Protein AF-A0A7K1BRP2-F1 (afdb_monomer)

Mean predicted aligned error: 4.49 Å

Structure (mmCIF, N/CA/C/O backbone):
data_AF-A0A7K1BRP2-F1
#
_entry.id   AF-A0A7K1BRP2-F1
#
loop_
_atom_site.group_PDB
_atom_site.id
_atom_site.type_symbol
_atom_site.label_atom_id
_atom_site.label_alt_id
_atom_site.label_comp_id
_atom_site.label_asym_id
_atom_site.label_entity_id
_atom_site.label_seq_id
_atom_site.pdbx_PDB_ins_code
_atom_site.Cartn_x
_atom_site.Cartn_y
_atom_site.Cartn_z
_atom_site.occupancy
_atom_site.B_iso_or_equiv
_atom_site.auth_seq_id
_atom_site.auth_comp_id
_atom_site.auth_asym_id
_atom_site.auth_atom_id
_atom_site.pdbx_PDB_model_num
ATOM 1 N N . MET A 1 1 ? 20.023 3.145 -24.879 1.00 71.62 1 MET A N 1
ATOM 2 C CA . MET A 1 1 ? 20.267 2.196 -23.766 1.00 71.62 1 MET A CA 1
ATOM 3 C C . MET A 1 1 ? 19.728 0.830 -24.163 1.00 71.62 1 MET A C 1
ATOM 5 O O . MET A 1 1 ? 18.589 0.766 -24.613 1.00 71.62 1 MET A O 1
ATOM 9 N N . LYS A 1 2 ? 20.528 -0.238 -24.052 1.00 86.88 2 LYS A N 1
ATOM 10 C CA . LYS A 1 2 ? 20.071 -1.610 -24.327 1.00 86.88 2 LYS A CA 1
ATOM 11 C C . LYS A 1 2 ? 19.301 -2.129 -23.111 1.00 86.88 2 LYS A C 1
ATOM 13 O O . LYS A 1 2 ? 19.801 -2.031 -21.993 1.00 86.88 2 LYS A O 1
ATOM 18 N N . LYS A 1 3 ? 18.094 -2.660 -23.326 1.00 89.56 3 LYS A N 1
ATOM 19 C CA . LYS A 1 3 ? 17.259 -3.222 -22.256 1.00 89.56 3 LYS A CA 1
ATOM 20 C C . LYS A 1 3 ? 17.964 -4.418 -21.598 1.00 89.56 3 LYS A C 1
ATOM 22 O O . LYS A 1 3 ? 18.356 -5.331 -22.326 1.00 89.56 3 LYS A O 1
ATOM 27 N N . PRO A 1 4 ? 18.107 -4.442 -20.260 1.00 92.12 4 PRO A N 1
ATOM 28 C CA . PRO A 1 4 ? 18.638 -5.59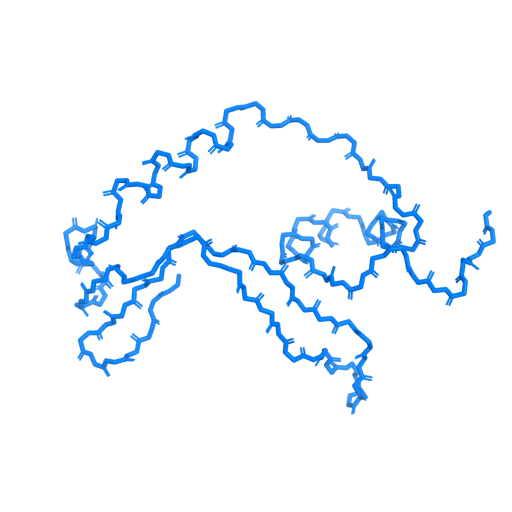6 -19.546 1.00 92.12 4 PRO A CA 1
ATOM 29 C C . PRO A 1 4 ? 17.765 -6.841 -19.738 1.00 92.12 4 PRO A C 1
ATOM 31 O O . PRO A 1 4 ? 16.561 -6.739 -19.969 1.00 92.12 4 PRO A O 1
ATOM 34 N N . ILE A 1 5 ? 18.365 -8.026 -19.598 1.00 93.06 5 ILE A N 1
ATOM 35 C CA . ILE A 1 5 ? 17.652 -9.314 -19.704 1.00 93.06 5 ILE A CA 1
ATOM 36 C C . ILE A 1 5 ? 16.655 -9.483 -18.545 1.00 93.06 5 ILE A C 1
ATOM 38 O O . ILE A 1 5 ? 15.559 -10.011 -18.727 1.00 93.06 5 ILE A O 1
ATOM 42 N N . LYS A 1 6 ? 17.018 -9.003 -17.351 1.00 94.00 6 LYS A N 1
ATOM 43 C CA . LYS A 1 6 ? 16.179 -9.022 -16.148 1.00 94.00 6 LYS A CA 1
ATOM 44 C C . LYS A 1 6 ? 15.937 -7.591 -15.662 1.00 94.00 6 LYS A C 1
ATOM 46 O O . LYS A 1 6 ? 16.846 -6.771 -15.779 1.00 94.00 6 LYS A O 1
ATOM 51 N N . PRO A 1 7 ? 14.743 -7.275 -15.134 1.00 94.81 7 PRO A N 1
ATOM 52 C CA . PRO A 1 7 ? 14.509 -5.974 -14.529 1.00 94.81 7 PRO A CA 1
ATOM 53 C C . PRO A 1 7 ? 15.393 -5.794 -13.290 1.00 94.81 7 PRO A C 1
ATOM 55 O O . PRO A 1 7 ? 15.756 -6.763 -12.628 1.00 94.81 7 PRO A O 1
ATOM 58 N N . ALA A 1 8 ? 15.706 -4.546 -12.957 1.00 94.94 8 ALA A N 1
ATOM 59 C CA . ALA A 1 8 ? 16.486 -4.204 -11.772 1.00 94.94 8 ALA A CA 1
ATOM 60 C C . ALA A 1 8 ? 15.675 -4.284 -10.464 1.00 94.94 8 ALA A C 1
ATOM 62 O O . ALA A 1 8 ? 16.245 -4.218 -9.376 1.00 94.94 8 ALA A O 1
ATOM 63 N N . ARG A 1 9 ? 14.345 -4.382 -10.562 1.00 93.88 9 ARG A N 1
ATOM 64 C CA . ARG A 1 9 ? 13.418 -4.580 -9.442 1.00 93.88 9 ARG A CA 1
ATOM 65 C C . ARG A 1 9 ? 12.504 -5.764 -9.731 1.00 93.88 9 ARG A C 1
ATOM 67 O O . ARG A 1 9 ? 12.163 -6.003 -10.885 1.00 93.88 9 ARG A O 1
ATOM 74 N N . GLU A 1 10 ? 12.080 -6.458 -8.680 1.00 91.50 10 GLU A N 1
ATOM 75 C CA . GLU A 1 10 ? 11.209 -7.641 -8.781 1.00 91.50 10 GLU A CA 1
ATOM 76 C C . GLU A 1 10 ? 9.765 -7.366 -8.347 1.00 91.50 10 GLU A C 1
ATOM 78 O O . GLU A 1 10 ? 8.832 -7.978 -8.863 1.00 91.50 10 GLU A O 1
ATOM 83 N N . ASN A 1 11 ? 9.575 -6.425 -7.418 1.00 95.62 11 ASN A N 1
ATOM 84 C CA . ASN A 1 11 ? 8.269 -6.101 -6.852 1.00 95.62 11 ASN A CA 1
ATOM 85 C C . ASN A 1 11 ? 7.907 -4.644 -7.128 1.00 95.62 11 ASN 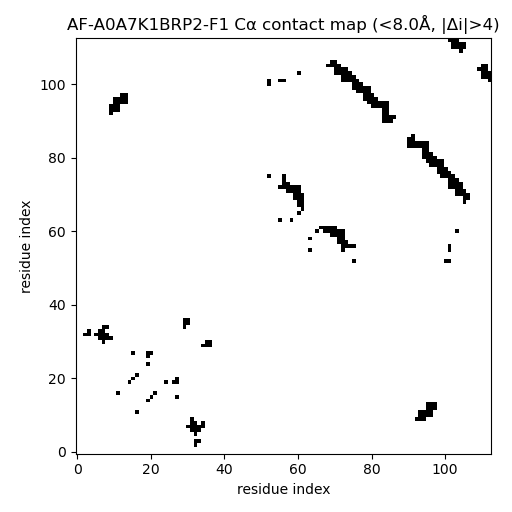A C 1
ATOM 87 O O . ASN A 1 11 ? 8.770 -3.764 -7.067 1.00 95.62 11 ASN A O 1
ATOM 91 N N . ILE A 1 12 ? 6.627 -4.418 -7.406 1.00 95.06 12 ILE A N 1
ATOM 92 C CA . ILE A 1 12 ? 6.018 -3.117 -7.635 1.00 95.06 12 ILE A CA 1
ATOM 93 C C . ILE A 1 12 ? 5.527 -2.548 -6.304 1.00 95.06 12 ILE A C 1
ATOM 95 O O . ILE A 1 12 ? 4.744 -3.194 -5.613 1.00 95.06 12 ILE A O 1
ATOM 99 N N . SER A 1 13 ? 5.965 -1.345 -5.933 1.00 94.00 13 SER A N 1
ATOM 100 C CA . SER A 1 13 ? 5.391 -0.657 -4.768 1.00 94.00 13 SER A CA 1
ATOM 101 C C . SER A 1 13 ? 4.001 -0.101 -5.103 1.00 94.00 13 SER A C 1
ATOM 103 O O . SER A 1 13 ? 3.872 0.505 -6.169 1.00 94.00 13 SER A O 1
ATOM 105 N N . PRO A 1 14 ? 2.990 -0.194 -4.220 1.00 92.81 14 PRO A N 1
ATOM 106 C CA . PRO A 1 14 ? 1.667 0.396 -4.453 1.00 92.81 14 PRO A CA 1
ATOM 107 C C . PRO A 1 14 ? 1.711 1.873 -4.874 1.00 92.81 14 PRO A C 1
ATOM 109 O O . PRO A 1 14 ? 1.078 2.252 -5.856 1.00 92.81 14 PRO A O 1
ATOM 112 N N . SER A 1 15 ? 2.551 2.684 -4.223 1.00 88.38 15 SER A N 1
ATOM 113 C CA . SER A 1 15 ? 2.716 4.118 -4.513 1.00 88.38 15 SER A CA 1
ATOM 114 C C . SER A 1 15 ? 3.190 4.407 -5.944 1.00 88.38 15 SER A C 1
ATOM 116 O O . SER A 1 15 ? 2.929 5.473 -6.497 1.00 88.38 15 SER A O 1
ATOM 118 N N . ASP A 1 16 ? 3.876 3.456 -6.581 1.00 91.88 16 ASP A N 1
ATOM 119 C CA . ASP A 1 16 ? 4.277 3.588 -7.982 1.00 91.88 16 ASP A CA 1
ATOM 120 C C . ASP A 1 16 ? 3.100 3.394 -8.943 1.00 91.88 16 ASP A C 1
ATOM 122 O O . ASP A 1 16 ? 3.111 3.972 -10.027 1.00 91.88 16 ASP A O 1
ATOM 126 N N . LEU A 1 17 ? 2.092 2.599 -8.567 1.00 89.50 17 LEU A N 1
ATOM 127 C CA . LEU A 1 17 ? 0.877 2.402 -9.363 1.00 89.50 17 LEU A CA 1
ATOM 128 C C . LEU A 1 17 ? -0.098 3.576 -9.235 1.00 89.50 17 LEU A C 1
ATOM 130 O O . LEU A 1 17 ? -0.889 3.793 -10.148 1.00 89.50 17 LEU A O 1
ATOM 134 N N . THR A 1 18 ? -0.021 4.348 -8.150 1.00 84.19 18 THR A N 1
ATOM 135 C CA . THR A 1 18 ? -0.835 5.552 -7.951 1.00 84.19 18 THR A CA 1
ATOM 136 C C . THR A 1 18 ? -0.119 6.797 -8.467 1.00 84.19 18 THR A C 1
ATOM 138 O O . THR A 1 18 ? -0.552 7.387 -9.454 1.00 84.19 18 THR A O 1
ATOM 141 N N . PHE A 1 19 ? 1.013 7.178 -7.874 1.00 82.38 19 PHE A N 1
ATOM 142 C CA . PHE A 1 19 ? 1.711 8.431 -8.185 1.00 82.38 19 PHE A CA 1
ATOM 143 C C . PHE A 1 19 ? 2.638 8.300 -9.397 1.00 82.38 19 PHE A C 1
ATOM 145 O O . PHE A 1 19 ? 2.657 9.156 -10.282 1.00 82.38 19 PHE A O 1
ATOM 152 N N . GLY A 1 20 ? 3.404 7.209 -9.473 1.00 84.56 20 GLY A N 1
ATOM 153 C CA . GLY A 1 20 ? 4.374 7.008 -10.553 1.00 84.56 20 GLY A CA 1
ATOM 154 C C . GLY A 1 20 ? 3.705 6.810 -11.916 1.00 84.56 20 GLY A C 1
ATOM 155 O O . GLY A 1 20 ? 4.071 7.456 -12.901 1.00 84.56 20 GLY A O 1
ATOM 156 N N . LEU A 1 21 ? 2.707 5.927 -11.968 1.00 87.44 21 LEU A N 1
ATOM 157 C CA . LEU A 1 21 ? 1.993 5.553 -13.186 1.00 87.44 21 LEU A CA 1
ATOM 158 C C . LEU A 1 21 ? 1.150 6.702 -13.750 1.00 87.44 21 LEU A C 1
ATOM 160 O O . LEU A 1 21 ? 1.123 6.870 -14.971 1.00 87.44 21 LEU A O 1
ATOM 164 N N . SER A 1 22 ? 0.493 7.478 -12.880 1.00 86.81 22 SER A N 1
ATOM 165 C CA . SER A 1 22 ? -0.296 8.652 -13.278 1.00 86.81 22 SER A CA 1
ATOM 166 C C . SER A 1 22 ? 0.583 9.778 -13.820 1.00 86.81 22 SER A C 1
ATOM 168 O O . SER A 1 22 ? 0.206 10.424 -14.792 1.00 86.81 22 SER A O 1
ATOM 170 N N . THR A 1 23 ? 1.783 9.960 -13.260 1.00 86.88 23 THR A N 1
ATOM 171 C CA . THR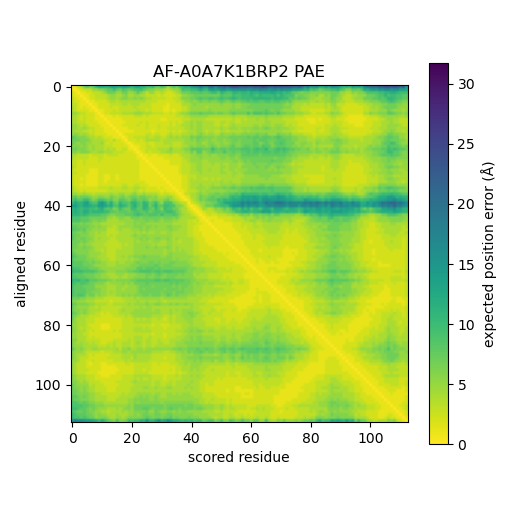 A 1 23 ? 2.701 11.028 -13.674 1.00 86.88 23 THR A CA 1
ATOM 172 C C . THR A 1 23 ? 3.473 10.676 -14.949 1.00 86.88 23 THR A C 1
ATOM 174 O O . THR A 1 23 ? 3.515 11.459 -15.894 1.00 86.88 23 THR A O 1
ATOM 177 N N . CYS A 1 24 ? 4.139 9.513 -14.997 1.00 88.94 24 CYS A N 1
ATOM 178 C CA . CYS A 1 24 ? 5.019 9.160 -16.115 1.00 88.94 24 CYS A CA 1
ATOM 179 C C . CYS A 1 24 ? 5.247 7.644 -16.246 1.00 88.94 24 CYS A C 1
ATOM 181 O O . CYS A 1 24 ? 6.164 7.061 -15.657 1.00 88.94 24 CYS A O 1
ATOM 183 N N . LYS A 1 25 ? 4.488 7.004 -17.146 1.00 92.19 25 LYS A N 1
ATOM 184 C CA . LYS A 1 25 ? 4.604 5.563 -17.457 1.00 92.19 25 LYS A CA 1
ATOM 185 C C . LYS A 1 25 ? 6.016 5.151 -17.900 1.00 92.19 25 LYS A C 1
ATOM 187 O O . LYS A 1 25 ? 6.512 4.091 -17.519 1.00 92.19 25 LYS A O 1
ATOM 192 N N . ARG A 1 26 ? 6.698 5.993 -18.688 1.00 91.88 26 ARG A N 1
ATOM 193 C CA . ARG A 1 26 ? 8.078 5.733 -19.144 1.00 91.88 26 ARG A CA 1
ATOM 194 C C . ARG A 1 26 ? 9.085 5.802 -17.996 1.00 91.88 26 ARG A C 1
ATOM 196 O O . ARG A 1 26 ? 9.992 4.978 -17.942 1.00 91.88 26 ARG A O 1
ATOM 203 N N . CYS A 1 27 ? 8.919 6.753 -17.083 1.00 90.88 27 CYS A N 1
ATOM 204 C CA . CYS A 1 27 ? 9.774 6.915 -15.911 1.00 90.88 27 CYS A CA 1
ATOM 205 C C . CYS A 1 27 ? 9.637 5.706 -14.987 1.00 90.88 27 CYS A C 1
ATOM 207 O O . CYS A 1 27 ? 10.639 5.176 -14.513 1.00 90.88 27 CYS A O 1
ATOM 209 N N . LEU A 1 28 ? 8.409 5.203 -14.824 1.00 92.12 28 LEU A N 1
ATOM 210 C CA . LEU A 1 28 ? 8.154 3.949 -14.132 1.00 92.12 28 LEU A CA 1
ATOM 211 C C . LEU A 1 28 ? 8.900 2.786 -14.805 1.00 92.12 28 LEU A C 1
ATOM 213 O O . LEU A 1 28 ? 9.669 2.083 -14.158 1.00 92.12 28 LEU A O 1
ATOM 217 N N . TRP A 1 29 ? 8.778 2.618 -16.122 1.00 92.75 29 TRP A N 1
ATOM 218 C CA . TRP A 1 29 ? 9.521 1.570 -16.831 1.00 92.75 29 TRP A CA 1
ATOM 219 C C . TRP A 1 29 ? 11.044 1.682 -16.632 1.00 92.75 29 TRP A C 1
ATOM 221 O O . TRP A 1 29 ? 11.708 0.683 -16.355 1.00 92.75 29 TRP A O 1
ATOM 231 N N . ILE A 1 30 ? 11.589 2.899 -16.705 1.00 93.94 30 ILE A N 1
ATOM 232 C CA . ILE A 1 30 ? 13.009 3.189 -16.477 1.00 93.94 30 ILE A CA 1
ATOM 233 C C . ILE A 1 30 ? 13.433 2.827 -15.040 1.00 93.94 30 ILE A C 1
ATOM 235 O O . ILE A 1 30 ? 14.438 2.135 -14.857 1.00 93.94 30 ILE A O 1
ATOM 239 N N . LYS A 1 31 ? 12.642 3.202 -14.028 1.00 93.25 31 LYS A N 1
ATOM 240 C CA . LYS A 1 31 ? 12.866 2.854 -12.615 1.00 93.25 31 LYS A CA 1
ATOM 241 C C . LYS A 1 31 ? 12.970 1.347 -12.403 1.00 93.25 31 LYS A C 1
ATOM 243 O O . LYS A 1 31 ? 13.851 0.888 -11.676 1.00 93.25 31 LYS A O 1
ATOM 248 N N . TYR A 1 32 ? 12.095 0.574 -13.040 1.00 94.38 32 TYR A N 1
ATOM 249 C CA . TYR A 1 32 ? 12.020 -0.874 -12.835 1.00 94.38 32 TYR A CA 1
ATOM 250 C C . TYR A 1 32 ? 13.045 -1.658 -13.651 1.00 94.38 32 TYR A C 1
ATOM 252 O O . TYR A 1 32 ? 13.586 -2.645 -13.156 1.00 94.38 32 TYR A O 1
ATOM 260 N N . TRP A 1 33 ? 13.353 -1.228 -14.875 1.00 95.25 33 TRP A N 1
ATOM 261 C CA . TRP A 1 33 ? 14.318 -1.930 -15.725 1.00 95.25 33 TRP A CA 1
ATOM 262 C C . TRP A 1 33 ? 15.765 -1.491 -15.510 1.00 95.25 33 TRP A C 1
ATOM 264 O O . TRP A 1 33 ? 16.653 -2.313 -15.696 1.00 95.25 33 TRP A O 1
ATOM 274 N N . TYR A 1 34 ? 16.008 -0.247 -15.087 1.00 95.00 34 TYR A N 1
ATOM 275 C CA . TYR A 1 34 ? 17.359 0.331 -15.014 1.00 95.00 34 TYR A CA 1
ATOM 276 C C . TYR A 1 34 ? 17.723 0.902 -13.641 1.00 95.00 34 TYR A C 1
ATOM 278 O O . TYR A 1 34 ? 18.832 1.397 -13.478 1.00 95.00 34 TYR A O 1
ATOM 286 N N . LYS A 1 35 ? 16.819 0.859 -12.649 1.00 92.06 35 LYS A N 1
ATOM 287 C CA . LYS A 1 35 ? 17.030 1.426 -11.299 1.00 92.06 35 LYS A CA 1
ATOM 288 C C . LYS A 1 35 ? 17.304 2.937 -11.288 1.00 92.06 35 LYS A C 1
ATOM 290 O O . LYS A 1 35 ? 17.756 3.473 -10.281 1.00 92.06 35 LYS A O 1
ATOM 295 N N . VAL A 1 36 ? 16.984 3.637 -12.373 1.00 92.19 36 VAL A N 1
ATOM 296 C CA . VAL A 1 36 ? 17.088 5.096 -12.434 1.00 92.19 36 VAL A CA 1
ATOM 297 C C . VAL A 1 36 ? 15.850 5.680 -11.764 1.00 92.19 36 VAL A C 1
ATOM 299 O O . VAL A 1 36 ? 14.730 5.513 -12.246 1.00 92.19 36 VAL A O 1
ATOM 302 N N . ILE A 1 37 ? 16.058 6.314 -10.615 1.00 85.69 37 ILE A N 1
ATOM 303 C CA . ILE A 1 37 ? 15.008 6.930 -9.806 1.00 85.69 37 ILE A CA 1
ATOM 304 C C . ILE A 1 37 ? 15.123 8.446 -9.881 1.00 85.69 37 ILE A C 1
ATOM 306 O O . ILE A 1 37 ? 16.225 8.991 -9.908 1.00 85.69 37 ILE A O 1
ATOM 310 N N . MET A 1 38 ? 13.977 9.121 -9.900 1.00 75.44 38 MET A N 1
ATOM 311 C CA . MET A 1 38 ? 13.945 10.558 -9.663 1.00 75.44 38 MET A CA 1
ATOM 312 C C . MET A 1 38 ? 14.358 10.811 -8.204 1.00 75.44 38 MET A C 1
ATOM 314 O O . MET A 1 38 ? 13.848 10.116 -7.318 1.00 75.44 38 MET A O 1
ATOM 318 N N . PRO A 1 39 ? 15.258 11.767 -7.929 1.00 76.38 39 PRO A N 1
ATOM 319 C CA . PRO A 1 39 ? 15.496 12.230 -6.571 1.00 76.38 39 PRO A CA 1
ATOM 320 C C . PRO A 1 39 ? 14.198 12.828 -6.018 1.00 76.38 39 PRO A C 1
ATOM 322 O O . PRO A 1 39 ? 13.697 13.816 -6.544 1.00 76.38 39 PRO A O 1
ATOM 325 N N . GLY A 1 40 ? 13.637 12.210 -4.985 1.00 70.62 40 GLY A N 1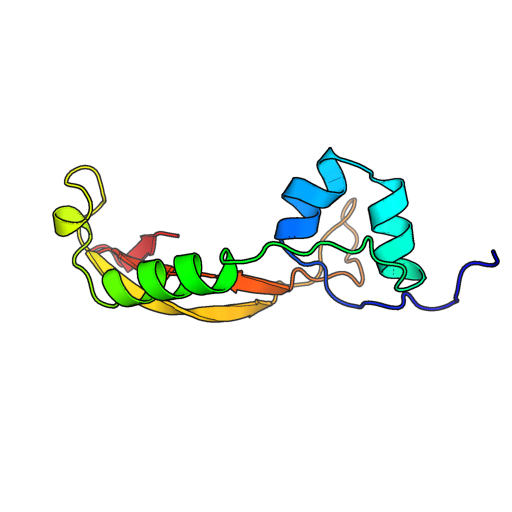
ATOM 326 C CA . GLY A 1 40 ? 12.500 12.739 -4.242 1.00 70.62 40 GLY A CA 1
ATOM 327 C C . GLY A 1 40 ? 12.908 12.855 -2.786 1.00 70.62 40 GLY A C 1
ATOM 328 O O . GLY A 1 40 ? 13.106 11.836 -2.130 1.00 70.62 40 GLY A O 1
ATOM 329 N N . GLN A 1 41 ? 13.093 14.080 -2.305 1.00 67.69 41 GLN A N 1
ATOM 330 C CA . GLN A 1 41 ? 13.275 14.356 -0.886 1.00 67.69 41 GLN A CA 1
ATOM 331 C C . GLN A 1 41 ? 11.985 14.989 -0.390 1.00 67.69 41 GLN A C 1
ATOM 333 O O . GLN A 1 41 ? 11.612 16.072 -0.832 1.00 67.69 41 GLN A O 1
ATOM 338 N N . PHE A 1 42 ? 11.307 14.291 0.510 1.00 76.31 42 PHE A N 1
ATOM 339 C CA . PHE A 1 42 ? 10.127 14.794 1.194 1.00 76.31 42 PHE A CA 1
ATOM 340 C C . PHE A 1 42 ? 10.481 14.941 2.673 1.00 76.31 42 PHE A C 1
ATOM 342 O O . PHE A 1 42 ? 10.189 14.037 3.464 1.00 76.31 42 PHE A O 1
ATOM 349 N N . PRO A 1 43 ? 11.195 16.020 3.048 1.00 76.69 43 PRO A N 1
ATOM 350 C CA . PRO A 1 43 ? 11.559 16.235 4.438 1.00 76.69 43 PRO A CA 1
ATOM 351 C C . PRO A 1 43 ? 10.283 16.268 5.288 1.00 76.69 43 PRO A C 1
ATOM 353 O O . PRO A 1 43 ? 9.257 16.785 4.853 1.00 76.69 43 PRO A O 1
ATOM 356 N N . LEU A 1 44 ? 10.349 15.677 6.481 1.00 87.25 44 LEU A N 1
ATOM 357 C CA . LEU A 1 44 ? 9.255 15.534 7.454 1.00 87.25 44 LEU A CA 1
ATOM 358 C C . LEU A 1 44 ? 8.141 14.535 7.119 1.00 87.25 44 LEU A C 1
ATOM 360 O O . LEU A 1 44 ? 7.484 14.094 8.055 1.00 87.25 44 LEU A O 1
ATOM 364 N N . VAL A 1 45 ? 7.937 14.115 5.864 1.00 85.94 45 VAL A N 1
ATOM 365 C CA . VAL A 1 45 ? 6.827 13.191 5.535 1.00 85.94 45 VAL A CA 1
ATOM 366 C C . VAL A 1 45 ? 6.926 11.886 6.320 1.00 85.94 45 VAL A C 1
ATOM 368 O O . VAL A 1 45 ? 5.937 11.452 6.898 1.00 85.94 45 VAL A O 1
ATOM 371 N N . GLY A 1 46 ? 8.126 11.306 6.417 1.00 85.88 46 GLY A N 1
ATOM 372 C CA . GLY A 1 46 ? 8.338 10.105 7.229 1.00 85.88 46 GLY A CA 1
ATOM 373 C C . GLY A 1 46 ? 8.063 10.335 8.718 1.00 85.88 46 GLY A C 1
ATOM 374 O O . GLY A 1 46 ? 7.431 9.506 9.355 1.00 85.88 46 GLY A O 1
ATOM 375 N N . THR A 1 47 ? 8.487 11.475 9.270 1.00 91.19 47 THR A N 1
ATOM 376 C CA . THR A 1 47 ? 8.266 11.805 10.687 1.00 91.19 47 THR A CA 1
ATOM 377 C C . THR A 1 47 ? 6.788 12.026 10.995 1.00 91.19 47 THR A C 1
ATOM 379 O O . THR A 1 47 ? 6.294 11.502 11.986 1.00 91.19 47 THR A O 1
ATOM 382 N N . MET A 1 48 ? 6.075 12.774 10.148 1.00 93.00 48 MET A N 1
ATOM 383 C CA . MET A 1 48 ? 4.642 13.016 10.328 1.00 93.00 48 MET A CA 1
ATOM 384 C C . MET A 1 48 ? 3.840 11.720 10.207 1.00 93.00 48 MET A C 1
ATOM 386 O O . MET A 1 48 ? 2.992 11.475 11.058 1.00 93.00 48 MET A O 1
ATOM 390 N N . ALA A 1 49 ? 4.158 10.871 9.221 1.00 90.56 49 ALA A N 1
ATOM 391 C CA . ALA A 1 49 ? 3.523 9.563 9.071 1.00 90.56 49 ALA A CA 1
ATOM 392 C C . ALA A 1 49 ? 3.718 8.700 10.326 1.00 90.56 49 ALA A C 1
ATOM 394 O O . ALA A 1 49 ? 2.740 8.205 10.874 1.00 90.56 49 ALA A O 1
ATOM 395 N N . SER A 1 50 ? 4.945 8.613 10.858 1.00 91.56 50 SER A N 1
ATOM 396 C CA . SER A 1 50 ? 5.214 7.846 12.081 1.00 91.56 50 SER A CA 1
ATOM 397 C C . SER A 1 50 ? 4.429 8.350 13.294 1.00 91.56 50 SER A C 1
ATOM 399 O O . SER A 1 50 ? 3.886 7.539 14.036 1.00 91.56 50 SER A O 1
ATOM 401 N N . LEU A 1 51 ? 4.353 9.670 13.495 1.00 95.06 51 LEU A N 1
ATOM 402 C CA . LEU A 1 51 ? 3.608 10.256 14.617 1.00 95.06 51 LEU A CA 1
ATOM 403 C C . LEU A 1 51 ? 2.099 9.999 14.495 1.00 95.06 51 LEU A C 1
ATOM 405 O O . LEU A 1 51 ? 1.435 9.727 15.492 1.00 95.06 51 LEU A O 1
ATOM 409 N N . GLN A 1 52 ? 1.558 10.074 13.276 1.00 93.12 52 GLN A N 1
ATOM 410 C CA . GLN A 1 52 ? 0.154 9.758 13.014 1.00 93.12 52 GLN A CA 1
ATOM 411 C C . GLN A 1 52 ? -0.130 8.267 13.213 1.00 93.12 52 GLN A C 1
ATOM 413 O O . GLN A 1 52 ? -1.103 7.927 13.879 1.00 93.12 52 GLN A O 1
ATOM 418 N N . GLU A 1 53 ? 0.724 7.385 12.682 1.00 93.44 53 GLU A N 1
ATOM 419 C CA . GLU A 1 53 ? 0.631 5.938 12.893 1.00 93.44 53 GLU A CA 1
ATOM 420 C C . GLU A 1 53 ? 0.610 5.624 14.395 1.00 93.44 53 GLU A C 1
ATOM 422 O O . GLU A 1 53 ? -0.312 4.962 14.859 1.00 93.44 53 GLU A O 1
ATOM 427 N N . GLU A 1 54 ? 1.577 6.135 15.165 1.00 95.50 54 GLU A N 1
ATOM 428 C CA . GLU A 1 54 ? 1.687 5.915 16.614 1.00 95.50 54 GLU A CA 1
ATOM 429 C C . GLU A 1 54 ? 0.438 6.364 17.378 1.00 95.50 54 GLU A C 1
ATOM 431 O O . GLU A 1 54 ? -0.054 5.626 18.230 1.00 95.50 54 GLU A O 1
ATOM 436 N N . HIS A 1 55 ? -0.118 7.530 17.038 1.00 95.44 55 HIS A N 1
ATOM 437 C CA . HIS A 1 55 ? -1.302 8.067 17.707 1.00 95.44 55 HIS A CA 1
ATOM 438 C C . HIS A 1 55 ? -2.527 7.144 17.615 1.00 95.44 55 HIS A C 1
ATOM 440 O O . HIS A 1 55 ? -3.324 7.083 18.550 1.00 95.44 55 HIS A O 1
ATOM 446 N N . PHE A 1 56 ? -2.676 6.419 16.505 1.00 95.56 56 PHE A N 1
ATOM 447 C CA . PHE A 1 56 ? -3.850 5.585 16.238 1.00 95.56 56 PHE A CA 1
ATOM 448 C C . PHE A 1 56 ? -3.624 4.087 16.479 1.00 95.56 56 PHE A C 1
ATOM 450 O O . PHE A 1 56 ? -4.543 3.286 16.290 1.00 95.56 56 PHE A O 1
ATOM 457 N N . GLN A 1 57 ? -2.434 3.671 16.917 1.00 95.69 57 GLN A N 1
ATOM 458 C CA . GLN A 1 57 ? -2.188 2.273 17.275 1.00 95.69 57 GLN A CA 1
ATOM 459 C C . GLN A 1 57 ? -3.116 1.832 18.408 1.00 95.69 57 GLN A C 1
ATOM 461 O O . GLN A 1 57 ? -3.136 2.413 19.490 1.00 95.69 57 GLN A O 1
ATOM 466 N N . GLY A 1 58 ? -3.896 0.778 18.163 1.00 96.38 58 GLY A N 1
ATOM 467 C CA . GLY A 1 58 ? -4.851 0.278 19.147 1.00 96.38 58 GLY A CA 1
ATOM 468 C C . GLY A 1 58 ? -6.022 1.224 19.426 1.00 96.38 58 GLY A C 1
ATOM 469 O O . GLY A 1 58 ? -6.704 1.017 20.425 1.00 96.38 58 GLY A O 1
ATOM 470 N N . ALA A 1 59 ? -6.270 2.237 18.596 1.00 96.69 59 ALA A N 1
ATOM 471 C CA . ALA A 1 59 ? -7.435 3.098 18.751 1.00 96.69 59 ALA A CA 1
ATOM 472 C C . ALA A 1 59 ? -8.729 2.357 18.378 1.00 96.69 59 ALA A C 1
ATOM 474 O O . ALA A 1 59 ? -8.757 1.548 17.441 1.00 96.69 59 ALA A O 1
ATOM 475 N N . ASP A 1 60 ? -9.803 2.658 19.107 1.00 97.12 60 ASP A N 1
ATOM 476 C CA . ASP A 1 60 ? -11.150 2.209 18.762 1.00 97.12 60 ASP A CA 1
ATOM 477 C C . ASP A 1 60 ? -11.657 3.025 17.570 1.00 97.12 60 ASP A C 1
ATOM 479 O O . ASP A 1 60 ? -11.617 4.257 17.587 1.00 97.12 60 ASP A O 1
ATOM 483 N N . MET A 1 61 ? -12.152 2.348 16.535 1.00 96.19 61 MET A N 1
ATOM 484 C CA . MET A 1 61 ? -12.564 2.991 15.282 1.00 96.19 61 MET A CA 1
ATOM 485 C C . MET A 1 61 ? -13.622 4.092 15.491 1.00 96.19 61 MET A C 1
ATOM 487 O O . MET A 1 61 ? -13.435 5.175 14.937 1.00 96.19 61 MET A O 1
ATOM 491 N N . PRO A 1 62 ? -14.657 3.918 16.344 1.00 95.69 62 PRO A N 1
ATOM 492 C CA . PRO A 1 62 ? -15.632 4.981 16.612 1.00 95.69 62 PRO A CA 1
ATOM 493 C C . PRO A 1 62 ? -15.061 6.199 17.358 1.00 95.69 62 PRO A C 1
ATOM 495 O O . PRO A 1 62 ? -15.655 7.274 17.307 1.00 95.69 62 PRO A O 1
ATOM 498 N N . THR A 1 63 ? -13.927 6.043 18.052 1.00 94.12 63 THR A N 1
ATOM 499 C CA . THR A 1 63 ? -13.209 7.151 18.707 1.00 94.12 63 THR A CA 1
ATOM 500 C C . THR A 1 63 ? -12.403 7.964 17.695 1.00 94.12 63 THR A C 1
ATOM 502 O O . THR A 1 63 ? -12.213 9.162 17.893 1.00 94.12 63 THR A O 1
ATOM 505 N N . ILE A 1 64 ? -11.946 7.333 16.606 1.00 93.88 64 ILE A N 1
ATOM 506 C CA . ILE A 1 64 ? -11.300 8.026 15.484 1.00 93.88 64 ILE A CA 1
ATOM 507 C C . ILE A 1 64 ? -12.343 8.845 14.719 1.00 93.88 64 ILE A C 1
ATOM 509 O O . ILE A 1 64 ? -12.160 10.045 14.528 1.00 93.88 64 ILE A O 1
ATOM 513 N N . ASP A 1 65 ? -13.434 8.203 14.296 1.00 94.44 65 ASP A N 1
ATOM 514 C CA . ASP A 1 65 ? -14.573 8.867 13.665 1.00 94.44 65 ASP A CA 1
ATOM 515 C C . ASP A 1 65 ? -15.855 8.024 13.847 1.00 94.44 65 ASP A C 1
ATOM 517 O O . ASP A 1 65 ? -15.841 6.824 13.552 1.00 94.44 65 ASP A O 1
ATOM 521 N N . PRO A 1 66 ? -16.986 8.614 14.283 1.00 94.94 66 PRO A N 1
ATOM 522 C CA . PRO A 1 66 ? -18.229 7.875 14.525 1.00 94.94 66 PRO A CA 1
ATOM 523 C C . PRO A 1 66 ? -18.839 7.183 13.296 1.00 94.94 66 PRO A C 1
ATOM 525 O O . PRO A 1 66 ? -19.698 6.317 13.455 1.00 94.94 66 PRO A O 1
ATOM 528 N N . SER A 1 67 ? -18.455 7.571 12.075 1.00 95.31 67 SER A N 1
ATOM 529 C CA . SER A 1 67 ? -18.922 6.943 10.831 1.00 95.31 67 SER A CA 1
ATOM 530 C C . SER A 1 67 ? -18.197 5.637 10.499 1.00 95.31 67 SER A C 1
ATOM 532 O O . SER A 1 67 ? -18.655 4.875 9.641 1.00 95.31 67 SER A O 1
ATOM 534 N N . LEU A 1 68 ? -17.073 5.359 11.165 1.00 94.06 68 LEU A N 1
ATOM 535 C CA . LEU A 1 68 ? -16.319 4.130 10.970 1.00 94.06 68 LEU A CA 1
ATOM 536 C C . LEU A 1 68 ? -17.049 2.945 11.602 1.00 94.06 68 LEU A C 1
ATOM 538 O O . LEU A 1 68 ? -17.734 3.059 12.619 1.00 94.06 68 LEU A O 1
ATOM 542 N N . ARG A 1 69 ? -16.888 1.769 10.990 1.00 95.25 69 ARG A N 1
ATOM 543 C CA . ARG A 1 69 ? -17.450 0.535 11.545 1.00 95.25 69 ARG A CA 1
ATOM 544 C C . ARG A 1 69 ? -16.845 0.263 12.929 1.00 95.25 69 ARG A C 1
ATOM 546 O O . ARG A 1 69 ? -15.635 0.440 13.084 1.00 95.25 69 ARG A O 1
ATOM 553 N N . PRO A 1 70 ? -17.650 -0.198 13.904 1.00 96.75 70 PRO A N 1
ATOM 554 C CA . PRO A 1 70 ? -17.141 -0.636 15.196 1.00 96.75 70 PRO A CA 1
ATOM 555 C C . PRO A 1 70 ? -16.036 -1.681 15.042 1.00 96.75 70 PRO A C 1
ATOM 557 O O . PRO A 1 70 ? -16.131 -2.594 14.216 1.00 96.75 70 PRO A O 1
ATOM 560 N N . GLY A 1 71 ? -14.966 -1.497 15.805 1.00 96.44 71 GLY A N 1
ATOM 561 C CA . GLY A 1 71 ? -13.741 -2.267 15.688 1.00 96.44 71 GLY A CA 1
ATOM 562 C C . GLY A 1 71 ? -12.549 -1.523 16.262 1.00 96.44 71 GLY A C 1
ATOM 563 O O . GLY A 1 71 ? -12.688 -0.461 16.876 1.00 96.44 71 GLY A O 1
ATOM 564 N N . LYS A 1 72 ? -11.356 -2.060 16.008 1.00 98.00 72 LYS A N 1
ATOM 565 C CA . LYS A 1 72 ? -10.105 -1.534 16.558 1.00 98.00 72 LYS A CA 1
ATOM 566 C C . LYS A 1 72 ? -8.960 -1.619 15.562 1.00 98.00 72 LYS A C 1
ATOM 568 O O . LYS A 1 72 ? -8.875 -2.573 14.786 1.00 98.00 72 LYS A O 1
ATOM 573 N N . VAL A 1 73 ? -8.029 -0.672 15.621 1.00 97.44 73 VAL A N 1
ATOM 574 C CA . VAL A 1 73 ? -6.732 -0.794 14.941 1.00 97.44 73 VAL A CA 1
ATOM 575 C C . VAL A 1 73 ? -5.942 -1.942 15.575 1.00 97.44 73 VAL A C 1
ATOM 577 O O . VAL A 1 73 ? -5.655 -1.930 16.769 1.00 97.44 73 VAL A O 1
ATOM 580 N N . THR A 1 74 ? -5.599 -2.956 14.783 1.00 97.00 74 THR A N 1
ATOM 581 C CA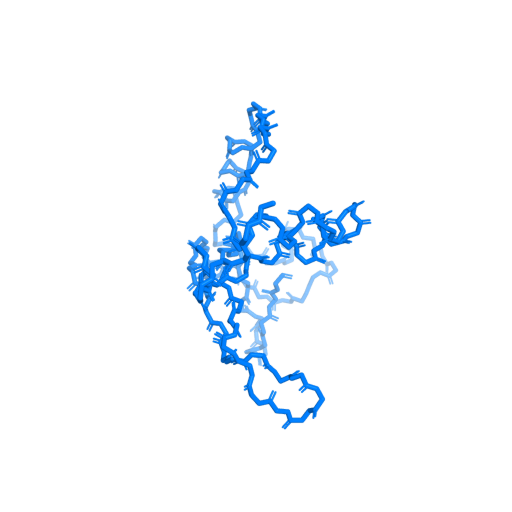 . THR A 1 74 ? -5.023 -4.223 15.283 1.00 97.00 74 THR A CA 1
ATOM 582 C C . THR A 1 74 ? -3.642 -4.535 14.730 1.00 97.00 74 THR A C 1
ATOM 584 O O . THR A 1 74 ? -2.919 -5.315 15.345 1.00 97.00 74 THR A O 1
ATOM 587 N N . LYS A 1 75 ? -3.259 -3.944 13.593 1.00 96.06 75 LYS A N 1
ATOM 588 C CA . LYS A 1 75 ? -1.922 -4.098 13.012 1.00 96.06 75 LYS A CA 1
ATOM 589 C C . LYS A 1 75 ? -1.438 -2.787 12.418 1.00 96.06 75 LYS A C 1
ATOM 591 O O . LYS A 1 75 ? -2.247 -1.948 12.030 1.00 96.06 75 LYS A O 1
ATOM 596 N N . TRP A 1 76 ? -0.125 -2.638 12.303 1.00 95.31 76 TRP A N 1
ATOM 597 C CA . TRP A 1 76 ? 0.504 -1.424 11.791 1.00 95.31 76 TRP A CA 1
ATOM 598 C C . TRP A 1 76 ? 1.888 -1.721 11.227 1.00 95.31 76 TRP A C 1
ATOM 600 O O . TRP A 1 76 ? 2.610 -2.580 11.732 1.00 95.31 76 TRP A O 1
ATOM 610 N N . GLY A 1 77 ? 2.257 -1.017 10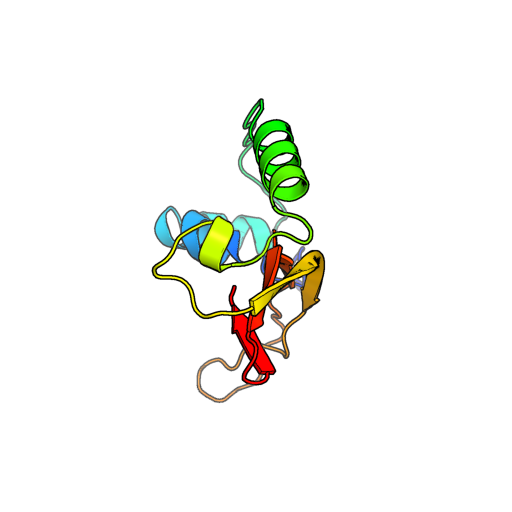.162 1.00 92.81 77 GLY A N 1
ATOM 611 C CA . GLY A 1 77 ? 3.608 -1.045 9.612 1.00 92.81 77 GLY A CA 1
ATOM 612 C C . GLY A 1 77 ? 4.118 -2.389 9.076 1.00 92.81 77 GLY A C 1
ATOM 613 O O . GLY A 1 77 ? 5.329 -2.527 8.881 1.00 92.81 77 GLY A O 1
ATOM 614 N N . GLU A 1 78 ? 3.258 -3.375 8.816 1.00 94.19 78 GLU A N 1
ATOM 615 C CA . GLU A 1 78 ? 3.703 -4.662 8.271 1.00 94.19 78 GLU A CA 1
ATOM 616 C C . GLU A 1 78 ? 3.819 -4.616 6.742 1.00 94.19 78 GLU A C 1
ATOM 618 O O . GLU A 1 78 ? 3.131 -3.866 6.044 1.00 94.19 78 GLU A O 1
ATOM 623 N N . TRP A 1 79 ? 4.702 -5.460 6.206 1.00 95.44 79 TRP A N 1
ATOM 624 C CA . TRP A 1 79 ? 4.865 -5.632 4.768 1.00 95.44 79 TRP A CA 1
ATOM 625 C C . TRP A 1 79 ? 3.922 -6.703 4.233 1.00 95.44 79 TRP A C 1
ATOM 627 O O . TRP A 1 79 ? 3.914 -7.837 4.707 1.00 95.44 79 TRP A O 1
ATOM 637 N N . VAL A 1 80 ? 3.209 -6.378 3.158 1.00 95.12 80 VAL A N 1
ATOM 638 C CA . VAL A 1 80 ? 2.321 -7.305 2.457 1.00 95.12 80 VAL A CA 1
ATOM 639 C C . VAL A 1 80 ? 2.808 -7.500 1.033 1.00 95.12 80 VAL A C 1
ATOM 641 O O . VAL A 1 80 ? 3.084 -6.545 0.302 1.00 95.12 80 VAL A O 1
ATOM 644 N N . LYS A 1 81 ? 2.898 -8.769 0.630 1.00 96.88 81 LYS A N 1
ATOM 645 C CA . LYS A 1 81 ? 3.294 -9.179 -0.715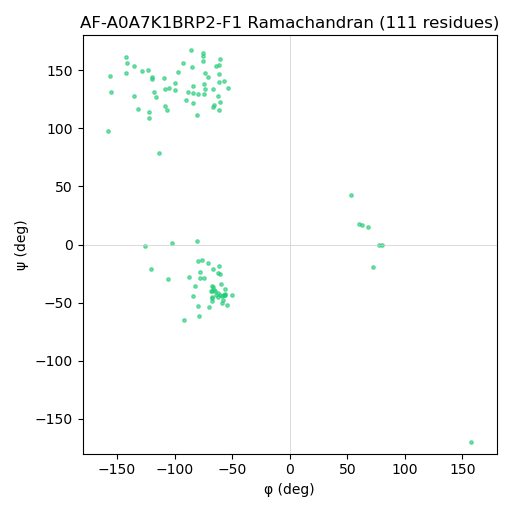 1.00 96.88 81 LYS A CA 1
ATOM 646 C C . LYS A 1 81 ? 2.142 -9.894 -1.404 1.00 96.88 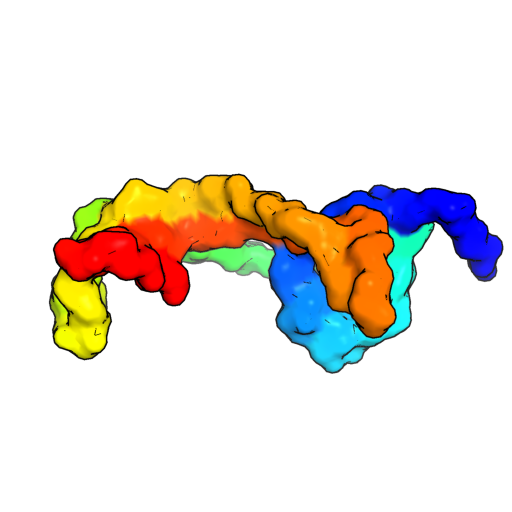81 LYS A C 1
ATOM 648 O O . LYS A 1 81 ? 1.623 -10.881 -0.889 1.00 96.88 81 LYS A O 1
ATOM 653 N N . SER A 1 82 ? 1.779 -9.443 -2.597 1.00 96.19 82 SER A N 1
ATOM 654 C CA . SER A 1 82 ? 0.727 -10.082 -3.377 1.00 96.19 82 SER A CA 1
ATOM 655 C C . SER A 1 82 ? 1.195 -11.391 -4.028 1.00 96.19 82 SER A C 1
ATOM 657 O O . SER A 1 82 ? 2.393 -11.672 -4.216 1.00 96.19 82 SER A O 1
ATOM 659 N N . LYS A 1 83 ? 0.211 -12.175 -4.475 1.00 96.44 83 LYS A N 1
ATOM 660 C CA . LYS A 1 83 ? 0.409 -13.147 -5.558 1.00 96.44 83 LYS A CA 1
ATOM 661 C C . LYS A 1 83 ? 0.850 -12.416 -6.837 1.00 96.44 83 LYS A C 1
ATOM 663 O O . LYS A 1 83 ? 0.662 -11.197 -6.928 1.00 96.44 83 LYS A O 1
ATOM 668 N N . PRO A 1 84 ? 1.466 -13.102 -7.807 1.00 96.56 84 PRO A N 1
ATOM 669 C CA . PRO A 1 84 ? 1.856 -12.442 -9.042 1.00 96.56 84 PRO A CA 1
ATOM 670 C C . PRO A 1 84 ? 0.652 -11.880 -9.797 1.00 96.56 84 PRO A C 1
ATOM 672 O O . PRO A 1 84 ? -0.459 -12.400 -9.711 1.00 96.56 84 PRO A O 1
ATOM 675 N N . LEU A 1 85 ? 0.867 -10.760 -10.482 1.00 94.19 85 LEU A N 1
ATOM 676 C CA . LEU A 1 85 ? -0.194 -10.048 -11.180 1.00 94.19 85 LEU A CA 1
ATOM 677 C C . LEU A 1 85 ? -0.603 -10.808 -12.437 1.00 94.19 85 LEU A C 1
ATOM 679 O O . LEU A 1 85 ? 0.260 -11.187 -13.230 1.00 94.19 85 LEU A O 1
ATOM 683 N N . MET A 1 86 ? -1.910 -10.947 -12.645 1.00 96.00 86 MET A N 1
ATOM 684 C CA . MET A 1 86 ? -2.482 -11.482 -13.878 1.00 96.00 86 MET A CA 1
ATOM 685 C C . MET A 1 86 ? -2.591 -10.364 -14.914 1.00 96.00 86 MET A C 1
ATOM 687 O O . MET A 1 86 ? -3.247 -9.353 -14.675 1.00 96.00 86 MET A O 1
ATOM 691 N N . VAL A 1 87 ? -1.960 -10.543 -16.072 1.00 93.19 87 VAL A N 1
ATOM 692 C CA . VAL A 1 87 ? -2.033 -9.601 -17.193 1.00 93.19 87 VAL A CA 1
ATOM 693 C C . VAL A 1 87 ? -2.567 -10.359 -18.395 1.00 93.19 87 VAL A C 1
ATOM 695 O O . VAL A 1 87 ? -1.920 -11.282 -18.881 1.00 93.19 87 VAL A O 1
ATOM 698 N N . ASN A 1 88 ? -3.763 -9.988 -18.858 1.00 95.31 88 ASN A N 1
ATOM 699 C CA . ASN A 1 88 ? -4.455 -10.657 -19.967 1.00 95.31 88 ASN A CA 1
ATOM 700 C C . ASN A 1 88 ? -4.585 -12.180 -19.761 1.00 95.31 88 ASN A C 1
ATOM 702 O O . ASN A 1 88 ? -4.330 -12.962 -20.671 1.00 95.31 88 ASN A O 1
ATOM 706 N N . GLY A 1 89 ? -4.920 -12.603 -18.538 1.00 95.62 89 GLY A N 1
ATOM 707 C CA . GLY A 1 89 ? -5.072 -14.019 -18.186 1.00 95.62 89 GLY A CA 1
ATOM 708 C C . GLY A 1 89 ? -3.762 -14.789 -17.980 1.00 95.62 89 GLY A C 1
ATOM 709 O O . GLY A 1 89 ? -3.815 -15.962 -17.628 1.00 95.62 89 GLY A O 1
ATOM 710 N N . VAL A 1 90 ? -2.598 -14.151 -18.134 1.00 96.88 90 VAL A N 1
ATOM 711 C CA . VAL A 1 90 ? -1.287 -14.783 -17.930 1.00 96.88 90 VAL A CA 1
ATOM 712 C C . VAL A 1 90 ? -0.639 -14.266 -16.652 1.00 96.88 90 VAL A C 1
ATOM 714 O O . VAL A 1 90 ? -0.598 -13.058 -16.401 1.00 96.88 90 VAL A O 1
ATOM 717 N N . GLU A 1 91 ? -0.101 -15.183 -15.853 1.00 97.25 91 GLU A N 1
ATOM 718 C CA . GLU A 1 91 ? 0.645 -14.841 -14.648 1.00 97.25 91 GLU A CA 1
ATOM 719 C C . GLU A 1 91 ? 1.952 -14.128 -15.022 1.00 97.25 91 GLU A C 1
ATOM 721 O O . GLU A 1 91 ? 2.813 -14.652 -15.732 1.00 97.25 91 GLU A O 1
ATOM 726 N N . SER A 1 92 ? 2.095 -12.886 -14.568 1.00 94.69 92 SER A N 1
ATOM 727 C CA . SER A 1 92 ? 3.312 -12.113 -14.776 1.00 94.69 92 SER A CA 1
ATOM 728 C C . SER A 1 92 ? 4.342 -12.407 -13.686 1.00 94.69 92 SER A C 1
ATOM 730 O O . SER A 1 92 ? 4.036 -12.941 -12.629 1.00 94.69 92 SER A O 1
ATOM 732 N N . ARG A 1 93 ? 5.589 -11.976 -13.893 1.00 93.25 93 ARG A N 1
ATOM 733 C CA . ARG A 1 93 ? 6.623 -12.032 -12.842 1.00 93.25 93 ARG A CA 1
ATOM 734 C C . ARG A 1 93 ? 6.415 -11.029 -11.706 1.00 93.25 93 ARG A C 1
ATOM 736 O O . ARG A 1 93 ? 7.105 -11.103 -10.694 1.00 93.25 93 ARG A O 1
ATOM 743 N N . TRP A 1 94 ? 5.565 -10.030 -11.920 1.00 95.00 94 TRP A N 1
ATOM 744 C CA . TRP A 1 94 ? 5.470 -8.871 -11.048 1.00 95.00 94 TRP A CA 1
ATOM 745 C C . TRP A 1 94 ? 4.555 -9.167 -9.872 1.00 95.00 94 TRP A C 1
ATOM 747 O O . TRP A 1 94 ? 3.474 -9.720 -10.043 1.00 95.00 94 TRP A O 1
ATOM 757 N N . ARG A 1 95 ? 4.976 -8.757 -8.679 1.00 96.56 95 ARG A N 1
ATOM 758 C CA . ARG A 1 95 ? 4.172 -8.796 -7.453 1.00 96.56 95 ARG A CA 1
ATOM 759 C C . ARG A 1 95 ? 4.084 -7.396 -6.874 1.00 96.56 95 ARG A C 1
ATOM 761 O O . ARG A 1 95 ? 5.021 -6.621 -7.039 1.00 96.56 95 ARG A O 1
ATOM 768 N N . ILE A 1 96 ? 3.000 -7.087 -6.180 1.00 96.06 96 ILE A N 1
ATOM 769 C CA . ILE A 1 96 ? 2.885 -5.867 -5.386 1.00 96.06 96 ILE A CA 1
ATOM 770 C C . ILE A 1 96 ? 3.518 -6.137 -4.022 1.00 96.06 96 ILE A C 1
ATOM 772 O O . ILE A 1 96 ? 3.232 -7.157 -3.400 1.00 96.06 96 ILE A O 1
ATOM 776 N N . LEU A 1 97 ? 4.401 -5.248 -3.578 1.00 97.12 97 LEU A N 1
ATOM 777 C CA . LEU A 1 97 ? 4.998 -5.280 -2.246 1.00 97.12 97 LEU A CA 1
ATOM 778 C C . LEU A 1 97 ? 4.900 -3.883 -1.641 1.00 97.12 97 LEU A C 1
ATOM 780 O O . LEU A 1 97 ? 5.498 -2.945 -2.166 1.00 97.12 97 LEU A O 1
ATOM 784 N N . GLY A 1 98 ? 4.160 -3.754 -0.546 1.00 95.00 98 GLY A N 1
ATOM 785 C CA . GLY A 1 98 ? 3.977 -2.487 0.157 1.00 95.00 98 GLY A CA 1
ATOM 786 C C . GLY A 1 98 ? 3.950 -2.671 1.667 1.00 95.00 98 GLY A C 1
ATOM 787 O O . GLY A 1 98 ? 3.739 -3.783 2.146 1.00 95.00 98 GLY A O 1
ATOM 788 N N . LYS A 1 99 ? 4.169 -1.571 2.383 1.00 93.38 99 LYS A N 1
ATOM 789 C CA . LYS A 1 99 ? 3.901 -1.426 3.814 1.00 93.38 99 LYS A CA 1
ATOM 790 C C . LYS A 1 99 ? 2.572 -0.686 3.935 1.00 93.38 99 LYS A C 1
ATOM 792 O O . LYS A 1 99 ? 2.381 0.281 3.199 1.00 93.38 99 LYS A O 1
ATOM 797 N N . TYR A 1 100 ? 1.667 -1.165 4.776 1.00 93.31 100 TYR A N 1
ATOM 798 C CA . TYR A 1 100 ? 0.493 -0.383 5.163 1.00 93.31 100 TYR A CA 1
ATOM 799 C C . TYR A 1 100 ? 0.792 0.387 6.447 1.00 93.31 100 TYR A C 1
ATOM 801 O O . TYR A 1 100 ? 1.643 -0.032 7.237 1.00 93.31 100 TYR A O 1
ATOM 809 N N . ASP A 1 101 ? 0.070 1.479 6.656 1.00 93.81 101 ASP A N 1
ATOM 810 C CA . ASP A 1 101 ? 0.236 2.312 7.843 1.00 93.81 101 ASP A CA 1
ATOM 811 C C . ASP A 1 101 ? -0.489 1.641 9.015 1.00 93.81 101 ASP A C 1
ATOM 813 O O . ASP A 1 101 ? 0.160 1.149 9.937 1.00 93.81 101 ASP A O 1
ATOM 817 N N . LEU A 1 102 ? -1.812 1.468 8.905 1.00 95.25 102 LEU A N 1
ATOM 818 C CA . LEU A 1 102 ? -2.673 0.837 9.910 1.00 95.25 102 LEU A CA 1
ATOM 819 C C . LEU A 1 102 ? -3.659 -0.141 9.257 1.00 95.25 102 LEU A C 1
ATOM 821 O O . LEU A 1 102 ? -4.028 0.012 8.097 1.00 95.25 102 LEU A O 1
ATOM 825 N N . VAL A 1 103 ? -4.093 -1.143 10.017 1.00 96.56 103 VAL A N 1
ATOM 826 C CA . VAL A 1 103 ? -5.173 -2.068 9.654 1.00 96.56 103 VAL A CA 1
ATOM 827 C C . VAL A 1 103 ? -6.087 -2.244 10.858 1.00 96.56 103 VAL A C 1
ATOM 829 O O . VAL A 1 103 ? -5.623 -2.593 11.952 1.00 96.56 103 VAL A O 1
ATOM 832 N N . SER A 1 104 ? -7.389 -2.046 10.660 1.00 96.94 104 SER A N 1
ATOM 833 C CA . SER A 1 104 ? -8.403 -2.326 11.671 1.00 96.94 104 SER A CA 1
ATOM 834 C C . SER A 1 104 ? -9.050 -3.689 11.465 1.00 96.94 104 SER A C 1
ATOM 836 O O . SER A 1 104 ? -9.202 -4.168 10.342 1.00 96.94 104 SER A O 1
ATOM 838 N N . THR A 1 105 ? -9.441 -4.316 12.570 1.00 97.75 105 THR A N 1
ATOM 839 C CA . THR A 1 105 ? -10.358 -5.455 12.556 1.00 97.75 105 THR A CA 1
ATOM 840 C C . THR A 1 105 ? -11.678 -4.960 13.127 1.00 97.75 105 THR A C 1
ATOM 842 O O . THR A 1 105 ? -11.718 -4.467 14.256 1.00 97.75 105 THR A O 1
ATOM 845 N N . ASN A 1 106 ? -12.728 -5.036 12.318 1.00 96.88 106 ASN A N 1
ATOM 846 C CA . ASN A 1 106 ? -14.086 -4.695 12.712 1.00 96.88 106 ASN A CA 1
ATOM 847 C C . ASN A 1 106 ? -14.670 -5.813 13.585 1.00 96.88 106 ASN A C 1
ATOM 849 O O . ASN A 1 106 ? -14.235 -6.963 13.502 1.00 96.88 106 ASN A O 1
ATOM 853 N N . ASP A 1 107 ? -15.686 -5.496 14.382 1.00 96.88 107 ASP A N 1
ATOM 854 C CA . ASP A 1 107 ? -16.317 -6.464 15.294 1.00 96.88 107 ASP A CA 1
ATOM 855 C C . ASP A 1 107 ? -16.964 -7.652 14.553 1.00 96.88 107 ASP A C 1
ATOM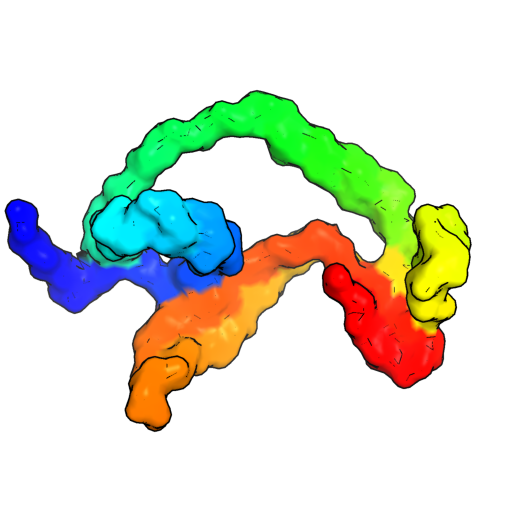 857 O O . ASP A 1 107 ? -17.085 -8.747 15.099 1.00 96.88 107 ASP A O 1
ATOM 861 N N . ASP A 1 108 ? -17.334 -7.463 13.281 1.00 95.56 108 ASP A N 1
ATOM 862 C CA . ASP A 1 108 ? -17.844 -8.512 12.386 1.00 95.56 108 ASP A CA 1
ATOM 863 C C . ASP A 1 108 ? -16.737 -9.391 11.761 1.00 95.56 108 ASP A C 1
ATOM 865 O O . ASP A 1 108 ? -17.017 -10.270 10.944 1.00 95.56 108 ASP A O 1
ATOM 869 N N . GLY A 1 109 ? -15.473 -9.157 12.126 1.00 94.69 109 GLY A N 1
ATOM 870 C CA . GLY A 1 109 ? -14.300 -9.861 11.610 1.00 94.69 109 GLY A CA 1
ATOM 871 C C . GLY A 1 109 ? -13.811 -9.373 10.244 1.00 94.69 109 GLY A C 1
ATOM 872 O O . GLY A 1 109 ? -12.817 -9.897 9.733 1.00 94.69 109 GLY A O 1
ATOM 873 N N . THR A 1 110 ? -14.467 -8.380 9.633 1.00 95.69 110 THR A N 1
ATOM 874 C CA . THR A 1 110 ? -13.969 -7.743 8.407 1.00 95.69 110 THR A CA 1
ATOM 875 C C . THR A 1 110 ? -12.808 -6.796 8.705 1.00 95.69 110 THR A C 1
ATOM 877 O O . THR A 1 110 ? -12.583 -6.385 9.842 1.00 95.69 110 THR A O 1
ATOM 880 N N . ILE A 1 111 ? -12.043 -6.448 7.672 1.00 94.88 111 ILE A N 1
ATOM 881 C CA . ILE A 1 111 ? -10.846 -5.616 7.799 1.00 94.88 111 ILE A CA 1
ATOM 882 C C . ILE A 1 111 ? -11.133 -4.199 7.295 1.00 94.88 111 ILE A C 1
ATOM 884 O O . ILE A 1 111 ? -11.708 -4.041 6.217 1.00 94.88 111 ILE A O 1
ATOM 888 N N . GLY A 1 112 ? -10.706 -3.186 8.050 1.00 91.06 112 GLY A N 1
ATOM 889 C CA . GLY A 1 112 ? -10.569 -1.809 7.573 1.00 91.06 112 GLY A CA 1
ATOM 890 C C . GLY A 1 112 ? -9.113 -1.501 7.223 1.00 91.06 112 GLY A C 1
ATOM 891 O O . GLY A 1 112 ? -8.188 -1.944 7.908 1.00 91.06 112 GLY A O 1
ATOM 892 N N . LEU A 1 113 ? -8.923 -0.782 6.121 1.00 79.88 113 LEU A N 1
ATOM 893 C CA . LEU A 1 113 ? -7.638 -0.387 5.543 1.00 79.88 113 LEU A CA 1
ATOM 894 C C . LEU A 1 113 ? -7.657 1.111 5.257 1.00 79.88 113 LEU A C 1
ATOM 896 O O . LEU A 1 113 ? -8.716 1.579 4.779 1.00 79.88 113 LEU A O 1
#

Solvent-accessible surface area (backbone atoms only — not comparable to full-atom values): 6661 Å² total; per-residue (Å²): 136,84,81,61,96,60,59,66,52,65,59,44,44,60,64,44,67,56,59,35,46,72,73,35,57,65,55,45,51,41,31,35,43,67,59,53,69,80,92,79,84,64,86,60,53,68,58,53,49,51,55,53,46,60,73,45,63,68,33,46,29,46,79,76,40,76,87,44,67,59,32,31,32,73,49,61,65,52,77,50,71,54,70,57,42,71,56,95,89,38,78,42,86,43,23,45,40,40,68,48,63,59,31,27,42,27,78,88,70,47,77,45,118

Radius of gyration: 17.95 Å; Cα contacts (8 Å, |Δi|>4): 158; chains: 1; bounding box: 39×31×44 Å

Secondary structure (DSSP, 8-state):
-PPPSS-S-SEE-HHIIIIIHHH-HHHHHHHHHH--------TTHHHHHHHHHHHHTT-BHHHH-TTSPSEEEEEES-EEEPPPPEETTEE-S-EEEEE-SEEEEETTS-EE-

Foldseek 3Di:
DDFDPAWPDQEDEPCCVPPVCVPDVVQSVCCGGPVDDDDDDDPCPVVVLVVVLVVQAFNFQVVVPVVDATWTFDDAFDKDKAQADQDPNDGDSYIYIYTHGIWIQHPVRDIDD

Nearest PDB structures (foldseek):
  4qk2-assembly1_A  TM=3.422E-01  e=7.352E+00  Homo sapiens
  4l5v-assembly1_A  TM=2.347E-01  e=5.334E+00  Homo sapiens
  6ql3-assembly1_A  TM=2.358E-01  e=5.688E+00  Homo sapiens
  9esi-assembly1_L  TM=1.602E-01  e=7.352E+00  Schizosaccharomyces pombe

pLDDT: mean 92.2, std 5.97, range [67.69, 98.0]

Sequence (113 aa):
MKKPIKPARENISPSDLTFGLSTCKRCLWIKYWYKVIMPGQFPLVGTMASLQEEHFQGADMPTIDPSLRPGKVTKWGEWVKSKPLMVNGVESRWRILGKYDLVSTNDDGTIGL